Protein AF-A0A7S0BJT3-F1 (afdb_monomer_lite)

pLDDT: mean 94.34, std 5.27, range [58.47, 98.06]

Foldseek 3Di:
DLVVVLVVCVVVVDDPVVLLVQLVDPPDLSSNLSSLLNCQAPPAQLVNCVSLVVCLVFQDWDWDADPVGTDIDGSNVSSVCSNPPQDDPNDGTDDHDDPVVCCVVVSDPDDDD

Radius of gyration: 13.95 Å; chains: 1; bounding box: 34×26×37 Å

Structure (mmCIF, N/CA/C/O backbone):
data_AF-A0A7S0BJT3-F1
#
_entry.id   AF-A0A7S0BJT3-F1
#
loop_
_atom_site.group_PDB
_atom_site.id
_atom_site.type_symbol
_atom_site.label_atom_id
_atom_site.label_alt_id
_atom_site.label_comp_id
_atom_site.label_asym_id
_atom_site.label_entity_id
_atom_site.label_seq_id
_atom_site.pdbx_PDB_ins_code
_atom_site.Cartn_x
_atom_site.Cartn_y
_atom_site.Cartn_z
_atom_site.occupancy
_atom_site.B_iso_or_equiv
_atom_site.auth_seq_id
_atom_site.auth_comp_id
_atom_site.auth_asym_id
_atom_site.auth_atom_id
_atom_site.pdbx_PDB_model_num
ATOM 1 N N . PRO A 1 1 ? -14.560 -4.306 8.649 1.00 88.94 1 PRO A N 1
ATOM 2 C CA . PRO A 1 1 ? -15.069 -3.496 7.511 1.00 88.94 1 PRO A CA 1
ATOM 3 C C . PRO A 1 1 ? -14.031 -3.231 6.411 1.00 88.94 1 PRO A C 1
ATOM 5 O O . PRO A 1 1 ? -14.335 -3.506 5.260 1.00 88.94 1 PRO A O 1
ATOM 8 N N . PHE A 1 2 ? -12.822 -2.748 6.744 1.00 94.94 2 PHE A N 1
ATOM 9 C CA . PHE A 1 2 ? -11.787 -2.397 5.751 1.00 94.94 2 PHE A CA 1
ATOM 10 C C . PHE A 1 2 ? -11.454 -3.543 4.778 1.00 94.94 2 PHE A C 1
ATOM 12 O O . PHE A 1 2 ? -11.632 -3.391 3.574 1.00 94.94 2 PHE A O 1
ATOM 19 N N . LEU A 1 3 ? -11.082 -4.719 5.299 1.00 94.88 3 LEU A N 1
ATOM 20 C CA . LEU A 1 3 ? -10.783 -5.898 4.474 1.00 94.88 3 LEU A CA 1
ATOM 21 C C . LEU A 1 3 ? -11.955 -6.338 3.589 1.00 94.88 3 LEU A C 1
ATOM 23 O O . LEU A 1 3 ? -11.749 -6.749 2.453 1.00 94.88 3 LEU A O 1
ATOM 27 N N . CYS A 1 4 ? -13.194 -6.199 4.067 1.00 96.25 4 CYS A N 1
ATOM 28 C CA . CYS A 1 4 ? -14.379 -6.517 3.272 1.00 96.25 4 CYS A CA 1
ATOM 29 C C . CYS A 1 4 ? -14.515 -5.585 2.060 1.00 96.25 4 CYS A C 1
ATOM 31 O O . CYS A 1 4 ? -14.903 -6.037 0.988 1.00 96.25 4 CYS A O 1
ATOM 33 N N . LEU A 1 5 ? -14.183 -4.299 2.214 1.00 96.75 5 LEU A N 1
ATOM 34 C CA . LEU A 1 5 ? -14.187 -3.342 1.106 1.00 96.75 5 LEU A CA 1
ATOM 35 C C . LEU A 1 5 ? -13.060 -3.632 0.115 1.00 96.75 5 LEU A C 1
ATOM 37 O O . LEU A 1 5 ? -13.308 -3.609 -1.085 1.00 96.75 5 LEU A O 1
ATOM 41 N N . ALA A 1 6 ? -11.863 -3.977 0.598 1.00 96.06 6 ALA A N 1
ATOM 42 C CA . ALA A 1 6 ? -10.754 -4.377 -0.269 1.00 96.06 6 ALA A CA 1
ATOM 43 C C . ALA A 1 6 ? -11.115 -5.625 -1.089 1.00 96.06 6 ALA A C 1
ATOM 45 O O . ALA A 1 6 ? -10.977 -5.631 -2.310 1.00 96.06 6 ALA A O 1
ATOM 46 N N . LEU A 1 7 ? -11.687 -6.644 -0.436 1.00 96.56 7 LEU A N 1
ATOM 47 C CA . LEU A 1 7 ? -12.191 -7.839 -1.109 1.00 96.56 7 LEU A CA 1
ATOM 48 C C . LEU A 1 7 ? -13.296 -7.499 -2.115 1.00 96.56 7 LEU A C 1
ATOM 50 O O . LEU A 1 7 ? -13.321 -8.048 -3.214 1.00 96.56 7 LEU A O 1
ATOM 54 N N . LYS A 1 8 ? -14.197 -6.571 -1.775 1.00 97.00 8 LYS A N 1
ATOM 55 C CA . LYS A 1 8 ? -15.249 -6.145 -2.698 1.00 97.00 8 LYS A CA 1
ATOM 56 C C . LYS A 1 8 ? -14.680 -5.415 -3.914 1.00 97.00 8 LYS A C 1
ATOM 58 O O . LYS A 1 8 ? -15.155 -5.659 -5.016 1.00 97.00 8 LYS A O 1
ATOM 63 N N . MET A 1 9 ? -13.655 -4.582 -3.748 1.00 96.50 9 MET A N 1
ATOM 64 C CA . MET A 1 9 ? -12.956 -3.961 -4.876 1.00 96.50 9 MET A CA 1
ATOM 65 C C . MET A 1 9 ? -12.296 -5.010 -5.770 1.00 96.50 9 MET A C 1
ATOM 67 O O . MET A 1 9 ? -12.453 -4.939 -6.981 1.00 96.50 9 MET A O 1
ATOM 71 N N . LEU A 1 10 ? -11.647 -6.030 -5.198 1.00 96.44 10 LEU A N 1
ATOM 72 C CA . LEU A 1 10 ? -11.094 -7.147 -5.976 1.00 96.44 10 LEU A CA 1
ATOM 73 C C . LEU A 1 10 ? -12.172 -7.881 -6.785 1.00 96.44 10 LEU A C 1
ATOM 75 O O . LEU A 1 10 ? -11.952 -8.194 -7.949 1.00 96.44 10 LEU A O 1
ATOM 79 N N . GLN A 1 11 ? -13.349 -8.113 -6.196 1.00 96.88 11 GLN A N 1
ATOM 80 C CA . GLN A 1 11 ? -14.480 -8.734 -6.897 1.00 96.88 11 GLN A CA 1
ATOM 81 C C . GLN A 1 11 ? -15.049 -7.856 -8.014 1.00 96.88 11 GLN A C 1
ATOM 83 O O . GLN A 1 11 ? -15.498 -8.377 -9.028 1.00 96.88 11 GLN A O 1
ATOM 88 N N . LEU A 1 12 ? -15.097 -6.540 -7.801 1.00 96.75 12 LEU A N 1
ATOM 89 C CA . LEU A 1 12 ? -15.634 -5.591 -8.775 1.00 96.75 12 LEU A CA 1
ATOM 90 C C . LEU A 1 12 ? -14.640 -5.280 -9.895 1.00 96.75 12 LEU A C 1
ATOM 92 O O . LEU A 1 12 ? -15.079 -4.856 -10.956 1.00 96.75 12 LEU A O 1
ATOM 96 N N . SER A 1 13 ? -13.340 -5.476 -9.649 1.00 96.12 13 SER A N 1
ATOM 97 C CA . SER A 1 13 ? -12.244 -5.131 -10.558 1.00 96.12 13 SER A CA 1
ATOM 98 C C . SER A 1 13 ? -12.451 -3.745 -11.189 1.00 96.12 13 SER A C 1
ATOM 100 O O . SER A 1 13 ? -12.619 -3.636 -12.404 1.00 96.12 13 SER A O 1
ATOM 102 N N . PRO A 1 14 ? -12.533 -2.675 -10.367 1.00 95.88 14 PRO A N 1
ATOM 103 C CA . PRO A 1 14 ? -12.773 -1.339 -10.884 1.00 95.88 14 PRO A CA 1
ATOM 104 C C . PRO A 1 14 ? -11.702 -0.956 -11.899 1.00 95.88 14 PRO A C 1
ATOM 106 O O . PRO A 1 14 ? -10.539 -1.368 -11.794 1.00 95.88 14 PRO A O 1
ATOM 109 N N . GLU A 1 15 ? -12.106 -0.110 -12.842 1.00 94.62 15 GLU A N 1
ATOM 110 C CA . GLU A 1 15 ? -11.181 0.494 -13.785 1.00 94.62 15 GLU A CA 1
ATOM 111 C C . GLU A 1 15 ? -10.050 1.207 -13.050 1.00 94.62 15 GLU A C 1
ATOM 113 O O . GLU A 1 15 ? -10.197 1.738 -11.942 1.00 94.62 15 GLU A O 1
ATOM 118 N N . ARG A 1 16 ? -8.891 1.218 -13.697 1.00 90.75 16 ARG A N 1
ATOM 119 C CA . ARG A 1 16 ? -7.663 1.738 -13.112 1.00 90.75 16 ARG A CA 1
ATOM 120 C C . ARG A 1 16 ? -7.799 3.184 -12.641 1.00 90.75 16 ARG A C 1
ATOM 122 O O . ARG A 1 16 ? -7.317 3.503 -11.558 1.00 90.75 16 ARG A O 1
ATOM 129 N N . ASP A 1 17 ? -8.477 4.026 -13.410 1.00 94.12 17 ASP A N 1
ATOM 130 C CA . ASP A 1 17 ? -8.637 5.445 -13.087 1.00 94.12 17 ASP A CA 1
ATOM 131 C C . ASP A 1 17 ? -9.441 5.646 -11.799 1.00 94.12 17 ASP A C 1
ATOM 133 O O . ASP A 1 17 ? -9.115 6.518 -11.000 1.00 94.12 17 ASP A O 1
ATOM 137 N N . ILE A 1 18 ? -10.405 4.763 -11.515 1.00 94.94 18 ILE A N 1
ATOM 138 C CA . ILE A 1 18 ? -11.167 4.774 -10.259 1.00 94.94 18 ILE A CA 1
ATOM 139 C C . ILE A 1 18 ? -10.251 4.437 -9.074 1.00 94.94 18 ILE A C 1
ATOM 141 O O . ILE A 1 18 ? -10.318 5.081 -8.026 1.00 94.94 18 ILE A O 1
ATOM 145 N N . ALA A 1 19 ? -9.370 3.444 -9.224 1.00 94.00 19 ALA A N 1
ATOM 146 C CA . ALA A 1 19 ? -8.415 3.089 -8.174 1.00 94.00 19 ALA A CA 1
ATOM 147 C C . ALA A 1 19 ? -7.403 4.217 -7.905 1.00 94.00 19 ALA A C 1
ATOM 149 O O . ALA A 1 19 ? -7.058 4.474 -6.749 1.00 94.00 19 ALA A O 1
ATOM 150 N N . LEU A 1 20 ? -6.957 4.914 -8.954 1.00 95.81 20 LEU A N 1
ATOM 151 C CA . LEU A 1 20 ? -6.090 6.087 -8.824 1.00 95.81 20 LEU A CA 1
ATOM 152 C C . LEU A 1 20 ? -6.822 7.265 -8.175 1.00 95.81 20 LEU A C 1
ATOM 154 O O . LEU A 1 20 ? -6.257 7.931 -7.311 1.00 95.81 20 LEU A O 1
ATOM 158 N N . GLU A 1 21 ? -8.094 7.471 -8.509 1.00 96.88 21 GLU A N 1
ATOM 159 C CA . GLU A 1 21 ? -8.924 8.495 -7.877 1.00 96.88 21 GLU A CA 1
ATOM 160 C C . GLU A 1 21 ? -9.074 8.248 -6.372 1.00 96.88 21 GLU A C 1
ATOM 162 O O . GLU A 1 21 ? -9.045 9.189 -5.581 1.00 96.88 21 GLU A O 1
ATOM 167 N N . PHE A 1 22 ? -9.154 6.981 -5.946 1.00 96.56 22 PHE A N 1
ATOM 168 C CA . PHE A 1 22 ? -9.174 6.626 -4.524 1.00 96.56 22 PHE A CA 1
ATOM 169 C C . PHE A 1 22 ? -7.865 7.009 -3.833 1.00 96.56 22 PHE A C 1
ATOM 171 O O . PHE A 1 22 ? -7.901 7.570 -2.739 1.00 96.56 22 PHE A O 1
ATOM 178 N N . ILE A 1 23 ? -6.718 6.744 -4.467 1.00 96.94 23 ILE A N 1
ATOM 179 C CA . ILE A 1 23 ? -5.393 7.126 -3.953 1.00 96.94 23 ILE A CA 1
ATOM 180 C C . ILE A 1 23 ? -5.283 8.651 -3.816 1.00 96.94 23 ILE A C 1
ATOM 182 O O . ILE A 1 23 ? -4.813 9.158 -2.794 1.00 96.94 23 ILE A O 1
ATOM 186 N N . ASN A 1 24 ? -5.792 9.389 -4.799 1.00 95.88 24 ASN A N 1
ATOM 187 C CA . ASN A 1 24 ? -5.735 10.846 -4.817 1.00 95.88 24 ASN A CA 1
ATOM 188 C C . ASN A 1 24 ? -6.657 11.512 -3.783 1.00 95.88 24 ASN A C 1
ATOM 190 O O . ASN A 1 24 ? -6.494 12.699 -3.519 1.00 95.88 24 ASN A O 1
ATOM 194 N N . GLN A 1 25 ? -7.546 10.777 -3.101 1.00 94.75 25 GLN A N 1
ATOM 195 C CA . GLN A 1 25 ? -8.436 11.348 -2.082 1.00 94.75 25 GLN A CA 1
ATOM 196 C C . GLN A 1 25 ? -7.678 11.997 -0.910 1.00 94.75 25 GLN A C 1
ATOM 198 O O . GLN A 1 25 ? -7.181 11.330 0.003 1.00 94.75 25 GLN A O 1
ATOM 203 N N . GLU A 1 26 ? -7.655 13.329 -0.883 1.00 92.25 26 GLU A N 1
ATOM 204 C CA . GLU A 1 26 ? -6.980 14.112 0.157 1.00 92.25 26 GLU A CA 1
ATOM 205 C C . GLU A 1 26 ? -7.777 14.202 1.457 1.00 92.25 26 GLU A C 1
ATOM 207 O O . GLU A 1 26 ? -7.190 14.277 2.530 1.00 92.25 26 GLU A O 1
ATOM 212 N N . GLN A 1 27 ? -9.107 14.132 1.412 1.00 93.31 27 GLN A N 1
ATOM 213 C CA . GLN A 1 27 ? -9.940 14.281 2.614 1.00 93.31 27 GLN A CA 1
ATOM 214 C C . GLN A 1 27 ? 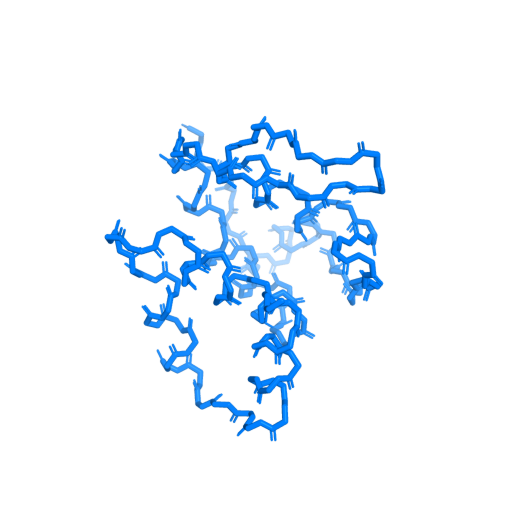-10.095 12.959 3.380 1.00 93.31 27 GLN A C 1
ATOM 216 O O . GLN A 1 27 ? -10.068 12.926 4.613 1.00 93.31 27 GLN A O 1
ATOM 221 N N . PHE A 1 28 ? -10.188 11.840 2.657 1.00 96.81 28 PHE A N 1
ATOM 222 C CA . PHE A 1 28 ? -10.535 10.537 3.221 1.00 96.81 28 PHE A CA 1
ATOM 223 C C . PHE A 1 28 ? -9.334 9.585 3.267 1.00 96.81 28 PHE A C 1
ATOM 225 O O . PHE A 1 28 ? -9.179 8.706 2.422 1.00 96.81 28 PHE A O 1
ATOM 232 N N . LYS A 1 29 ? -8.510 9.697 4.318 1.00 96.69 29 LYS A N 1
ATOM 233 C CA . LYS A 1 29 ? -7.303 8.862 4.516 1.00 96.69 29 LYS A CA 1
ATOM 234 C C . LYS A 1 29 ? -7.523 7.350 4.385 1.00 96.69 29 LYS A C 1
ATOM 236 O O . LYS A 1 29 ? -6.676 6.659 3.835 1.00 96.69 29 LYS A O 1
ATOM 241 N N . TYR A 1 30 ? -8.661 6.821 4.840 1.00 97.12 30 TYR A N 1
ATOM 242 C CA . TYR A 1 30 ? -8.945 5.385 4.715 1.00 97.12 30 TYR A CA 1
ATOM 243 C C . TYR A 1 30 ? -9.328 4.966 3.292 1.00 97.12 30 TYR A C 1
ATOM 245 O O . TYR A 1 30 ? -9.047 3.832 2.920 1.00 97.12 30 TYR A O 1
ATOM 253 N N . VAL A 1 31 ? -9.926 5.859 2.494 1.00 97.19 31 VAL A N 1
ATOM 254 C CA . VAL A 1 31 ? -10.193 5.607 1.066 1.00 97.19 31 VAL A CA 1
ATOM 255 C C . VAL A 1 31 ? -8.879 5.610 0.290 1.00 97.19 31 VAL A C 1
ATOM 257 O O . VAL A 1 31 ? -8.636 4.696 -0.491 1.00 97.19 31 VAL A O 1
ATOM 260 N N . ARG A 1 32 ? -7.986 6.556 0.603 1.00 97.75 32 ARG A N 1
ATOM 261 C CA . ARG A 1 32 ? -6.615 6.585 0.079 1.00 97.75 32 ARG A CA 1
ATOM 262 C C . ARG A 1 32 ? -5.853 5.296 0.370 1.00 97.75 32 ARG A C 1
ATOM 264 O O . ARG A 1 32 ? -5.336 4.678 -0.556 1.00 97.75 32 ARG A O 1
ATOM 271 N N . ILE A 1 33 ? -5.838 4.842 1.627 1.00 97.75 33 ILE A N 1
ATOM 272 C CA . ILE A 1 33 ? -5.190 3.571 1.998 1.00 97.75 33 ILE A CA 1
ATOM 273 C C . ILE A 1 33 ? -5.862 2.382 1.303 1.00 97.75 33 ILE A C 1
ATOM 275 O O . ILE A 1 33 ? -5.174 1.458 0.879 1.00 97.75 33 ILE A O 1
ATOM 279 N N . LEU A 1 34 ? -7.190 2.391 1.160 1.00 97.81 34 LEU A N 1
ATOM 280 C CA . LEU A 1 34 ? -7.917 1.334 0.459 1.00 97.81 34 LEU A CA 1
ATOM 281 C C . LEU A 1 34 ? -7.510 1.254 -1.021 1.00 97.81 34 LEU A C 1
ATOM 283 O O . LEU A 1 34 ? -7.241 0.161 -1.514 1.00 97.81 34 LEU A O 1
ATOM 287 N N . GLY A 1 35 ? -7.410 2.398 -1.704 1.00 97.44 35 GLY A N 1
ATOM 288 C CA . GLY A 1 35 ? -6.916 2.483 -3.080 1.00 97.44 35 GLY A CA 1
ATOM 289 C C . GLY A 1 35 ? -5.461 2.026 -3.205 1.00 97.44 35 GLY A C 1
ATOM 290 O O . GLY A 1 35 ? -5.146 1.222 -4.080 1.00 97.44 35 GLY A O 1
ATOM 291 N N . ALA A 1 36 ? -4.592 2.457 -2.286 1.00 97.88 36 ALA A N 1
ATOM 292 C CA . ALA A 1 36 ? -3.189 2.045 -2.252 1.00 97.88 36 ALA A CA 1
ATOM 293 C C . ALA A 1 36 ? -3.037 0.532 -2.024 1.00 97.88 36 ALA A C 1
ATOM 295 O O . ALA A 1 36 ? -2.257 -0.123 -2.714 1.00 97.88 36 ALA A O 1
ATOM 296 N N . PHE A 1 37 ? -3.816 -0.043 -1.102 1.00 98.06 37 PHE A N 1
ATOM 297 C CA . PHE A 1 37 ? -3.825 -1.482 -0.846 1.00 98.06 37 PHE A CA 1
ATOM 298 C C . PHE A 1 37 ? -4.357 -2.267 -2.047 1.00 98.06 37 PHE A C 1
ATOM 300 O O . PHE A 1 37 ? -3.738 -3.244 -2.454 1.00 98.06 37 PHE A O 1
ATOM 307 N N . TYR A 1 38 ? -5.449 -1.816 -2.67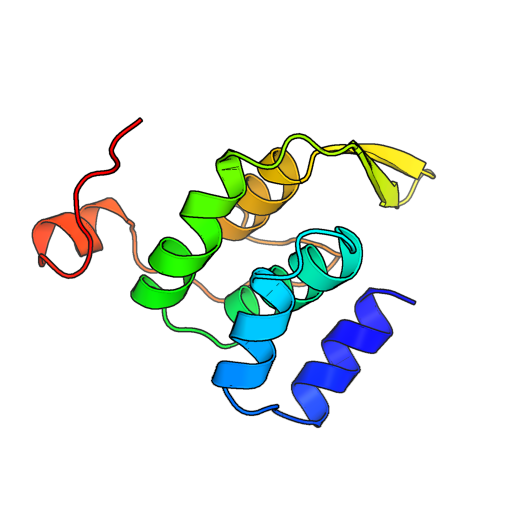0 1.00 97.75 38 TYR A N 1
ATOM 308 C CA . TYR A 1 38 ? -5.960 -2.433 -3.893 1.00 97.75 38 TYR A CA 1
ATOM 309 C C . TYR A 1 38 ? -4.911 -2.408 -5.014 1.00 97.75 38 TYR A C 1
ATOM 311 O O . TYR A 1 38 ? -4.590 -3.461 -5.565 1.00 97.75 38 TYR A O 1
ATOM 319 N N . LEU A 1 39 ? -4.305 -1.246 -5.294 1.00 97.44 39 LEU A N 1
ATOM 320 C CA . LEU A 1 39 ? -3.246 -1.123 -6.299 1.00 97.44 39 LEU A CA 1
ATOM 321 C C . LEU A 1 39 ? -2.049 -2.021 -5.968 1.00 97.44 39 LEU A C 1
ATOM 323 O O . LEU A 1 39 ? -1.484 -2.636 -6.866 1.00 97.44 39 LEU A O 1
ATOM 327 N N . ARG A 1 40 ? -1.689 -2.163 -4.689 1.00 97.62 40 ARG A N 1
ATOM 328 C CA . ARG A 1 40 ? -0.612 -3.059 -4.258 1.00 97.62 40 ARG A CA 1
ATOM 329 C C . ARG A 1 40 ? -0.896 -4.535 -4.556 1.00 97.62 40 ARG A C 1
ATOM 331 O O . ARG A 1 40 ? 0.051 -5.296 -4.767 1.00 97.62 40 ARG A O 1
ATOM 338 N N . LEU A 1 41 ? -2.163 -4.943 -4.559 1.00 96.94 41 LEU A N 1
ATOM 339 C CA . LEU A 1 41 ? -2.576 -6.322 -4.825 1.00 96.94 41 LEU A CA 1
ATOM 340 C C . LEU A 1 41 ? -2.695 -6.646 -6.320 1.00 96.94 41 LEU A C 1
ATOM 342 O O . LEU A 1 41 ? -2.500 -7.800 -6.691 1.00 96.94 41 LEU A O 1
ATOM 346 N N . VAL A 1 42 ? -3.020 -5.668 -7.172 1.00 96.19 42 VAL A N 1
ATOM 347 C CA . VAL A 1 42 ? -3.314 -5.922 -8.601 1.00 96.19 42 VAL A CA 1
ATOM 348 C C . VAL A 1 42 ? -2.351 -5.247 -9.580 1.00 96.19 42 VAL A C 1
ATOM 350 O O . VAL A 1 42 ? -2.260 -5.660 -10.733 1.00 96.19 42 VAL A O 1
ATOM 353 N N . GLY A 1 43 ? -1.655 -4.196 -9.149 1.00 95.19 43 GLY A N 1
ATOM 354 C CA . GLY A 1 43 ? -0.787 -3.378 -9.990 1.00 95.19 43 GLY A CA 1
ATOM 355 C C . GLY A 1 43 ? 0.570 -4.021 -10.258 1.00 95.19 43 GLY A C 1
ATOM 356 O O . GLY A 1 43 ? 1.069 -4.837 -9.479 1.00 95.19 43 GLY A O 1
ATOM 357 N N . ASN A 1 44 ? 1.209 -3.616 -11.357 1.00 95.25 44 ASN A N 1
ATOM 358 C CA . ASN A 1 44 ? 2.596 -4.005 -11.613 1.00 95.25 44 ASN A CA 1
ATOM 359 C C . ASN A 1 44 ? 3.565 -3.216 -10.715 1.00 95.25 44 ASN A C 1
ATOM 361 O O . ASN A 1 44 ? 3.229 -2.162 -10.176 1.00 95.25 44 ASN A O 1
ATOM 365 N N . SER A 1 45 ? 4.799 -3.706 -10.560 1.00 95.69 45 SER A N 1
ATOM 366 C CA . S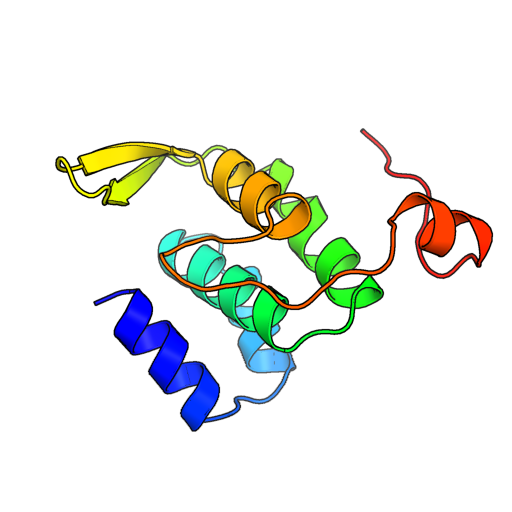ER A 1 45 ? 5.741 -3.104 -9.606 1.00 95.69 45 SER A CA 1
ATOM 367 C C . SER A 1 45 ? 6.066 -1.640 -9.905 1.00 95.69 45 SER A C 1
ATOM 369 O O . SER A 1 45 ? 6.180 -0.848 -8.977 1.00 95.69 45 SER A O 1
ATOM 371 N N . VAL A 1 46 ? 6.171 -1.261 -11.182 1.00 95.25 46 VAL A N 1
ATOM 372 C CA . VAL A 1 46 ? 6.469 0.123 -11.587 1.00 95.25 46 VAL A CA 1
ATOM 373 C C . VAL A 1 46 ? 5.361 1.071 -11.136 1.00 95.25 46 VAL A C 1
ATOM 375 O O . VAL A 1 46 ? 5.636 2.131 -10.584 1.00 95.25 46 VAL A O 1
ATOM 378 N N . GLU A 1 47 ? 4.108 0.682 -11.338 1.00 94.88 47 GL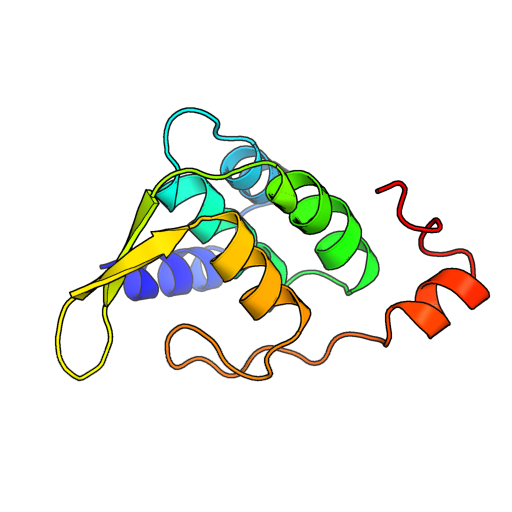U A N 1
ATOM 379 C CA . GLU A 1 47 ? 2.939 1.471 -10.951 1.00 94.88 47 GLU A CA 1
ATOM 380 C C . GLU A 1 47 ? 2.800 1.576 -9.449 1.00 94.88 47 GLU A C 1
ATOM 382 O O . GLU A 1 47 ? 2.576 2.668 -8.935 1.00 94.88 47 GLU A O 1
ATOM 387 N N . VAL A 1 48 ? 2.979 0.453 -8.755 1.00 96.81 48 VAL A N 1
ATOM 388 C CA . VAL A 1 48 ? 2.945 0.414 -7.298 1.00 96.81 48 VAL A CA 1
ATOM 389 C C . VAL A 1 48 ? 3.931 1.437 -6.739 1.00 96.81 48 VAL A C 1
ATOM 391 O O . VAL A 1 48 ? 3.508 2.328 -6.013 1.00 96.81 48 VAL A O 1
ATOM 394 N N . PHE A 1 49 ? 5.205 1.409 -7.146 1.00 96.38 49 PHE A N 1
ATOM 395 C CA . PHE A 1 49 ? 6.168 2.417 -6.690 1.00 96.38 49 PHE A CA 1
ATOM 396 C C . PHE A 1 49 ? 5.775 3.836 -7.121 1.00 96.38 49 PHE A C 1
ATOM 398 O O . PHE A 1 49 ? 5.777 4.746 -6.299 1.00 96.38 49 PHE A O 1
ATOM 405 N N . ARG A 1 50 ? 5.375 4.037 -8.382 1.00 94.69 50 ARG A N 1
ATOM 406 C CA . ARG A 1 50 ? 5.045 5.368 -8.917 1.00 94.69 50 ARG A CA 1
ATOM 407 C C . ARG A 1 50 ? 3.907 6.064 -8.166 1.00 94.69 50 ARG A C 1
ATOM 409 O O . ARG A 1 50 ? 3.968 7.278 -8.000 1.00 94.69 50 ARG A O 1
ATOM 416 N N . TYR A 1 51 ? 2.870 5.330 -7.770 1.00 96.12 51 TYR A N 1
ATOM 417 C CA . TYR A 1 51 ? 1.680 5.914 -7.144 1.00 96.12 51 TYR A CA 1
ATOM 418 C C . TYR A 1 51 ? 1.695 5.848 -5.617 1.00 96.12 51 TYR A C 1
ATOM 420 O O . TYR A 1 51 ? 1.051 6.682 -4.986 1.00 96.12 51 TYR A O 1
ATOM 428 N N . LEU A 1 52 ? 2.410 4.894 -5.010 1.00 96.50 52 LEU A N 1
ATOM 429 C CA . LEU A 1 52 ? 2.493 4.807 -3.551 1.00 96.50 52 LEU A CA 1
ATOM 430 C C . LEU A 1 52 ? 3.608 5.688 -2.982 1.00 96.50 52 LEU A C 1
ATOM 432 O O . LEU A 1 52 ? 3.404 6.263 -1.923 1.00 96.50 52 LEU A O 1
ATOM 436 N N . GLU A 1 53 ? 4.752 5.853 -3.655 1.00 94.81 53 GLU A N 1
ATOM 437 C CA . GLU A 1 53 ? 5.860 6.664 -3.116 1.00 94.81 53 GLU A CA 1
ATOM 438 C C . GLU A 1 53 ? 5.481 8.118 -2.770 1.00 94.81 53 GLU A C 1
ATOM 440 O O . GLU A 1 53 ? 5.906 8.581 -1.712 1.00 94.81 53 GLU A O 1
ATOM 445 N N . PRO A 1 54 ? 4.661 8.841 -3.560 1.00 95.12 54 PRO A N 1
ATOM 446 C CA . PRO A 1 54 ? 4.219 10.189 -3.188 1.00 95.12 54 PRO A CA 1
ATOM 447 C C . PRO A 1 54 ? 3.432 10.242 -1.871 1.00 95.12 54 PRO A C 1
ATOM 449 O O . PRO A 1 54 ? 3.385 11.270 -1.206 1.00 95.12 54 PRO A O 1
ATOM 452 N N . LEU A 1 55 ? 2.824 9.127 -1.457 1.00 96.31 55 LEU A N 1
ATOM 453 C CA . LEU A 1 55 ? 2.045 9.059 -0.223 1.00 96.31 55 LEU A CA 1
ATOM 454 C C . LEU A 1 55 ? 2.921 9.015 1.040 1.00 96.31 55 LEU A C 1
ATOM 456 O O . LEU A 1 55 ? 2.376 9.076 2.140 1.00 96.31 55 LEU A O 1
ATOM 460 N N . TYR A 1 56 ? 4.253 8.961 0.908 1.00 95.94 56 TYR A N 1
ATOM 461 C CA . TYR A 1 56 ? 5.171 9.168 2.034 1.00 95.94 56 TYR A CA 1
ATOM 462 C C . TYR A 1 56 ? 5.066 10.567 2.656 1.00 95.94 56 TYR A C 1
ATOM 464 O O . TYR A 1 56 ? 5.507 10.758 3.783 1.00 95.94 56 TYR A O 1
ATOM 472 N N . GLU A 1 57 ? 4.478 11.535 1.953 1.00 95.19 57 GLU A N 1
ATOM 473 C CA . GLU A 1 57 ? 4.235 12.884 2.481 1.00 95.19 57 GLU A CA 1
ATOM 474 C C . GLU A 1 57 ? 2.956 12.966 3.342 1.00 95.19 57 GLU A C 1
ATOM 476 O O . GLU A 1 57 ? 2.639 14.010 3.917 1.00 95.19 57 GLU A O 1
ATOM 481 N N . ASP A 1 58 ? 2.190 11.874 3.443 1.00 96.31 58 ASP A N 1
ATOM 482 C CA . ASP A 1 58 ? 0.950 11.820 4.210 1.00 96.31 58 ASP A CA 1
ATOM 483 C C . ASP A 1 58 ? 1.201 11.352 5.653 1.00 96.31 58 ASP A C 1
ATOM 485 O O . ASP A 1 58 ? 1.232 10.162 5.957 1.00 96.31 58 ASP A O 1
ATOM 489 N N . PHE A 1 59 ? 1.314 12.304 6.580 1.00 97.19 59 PHE A N 1
ATOM 490 C CA . PHE A 1 59 ? 1.566 12.030 8.006 1.00 97.19 59 PHE A CA 1
ATOM 491 C C . PHE A 1 59 ? 0.287 11.948 8.851 1.00 97.19 59 PHE A C 1
ATOM 493 O O . PHE A 1 59 ? 0.295 12.155 10.070 1.00 97.19 59 PHE A O 1
ATOM 500 N N . ARG A 1 60 ? -0.877 11.717 8.233 1.00 97.88 60 ARG A N 1
ATOM 501 C CA . ARG A 1 60 ? -2.140 11.686 8.981 1.00 97.88 60 ARG A CA 1
ATOM 502 C C . ARG A 1 60 ? -2.217 10.436 9.853 1.00 97.88 60 ARG A C 1
ATOM 504 O O . ARG A 1 60 ? -2.057 9.315 9.389 1.00 97.88 60 ARG A O 1
ATOM 511 N N . LYS A 1 61 ? -2.594 10.623 11.118 1.00 98.00 61 LYS A N 1
ATOM 512 C CA . LYS A 1 61 ? -2.841 9.517 12.055 1.00 98.00 61 LYS A CA 1
ATOM 513 C C . LYS A 1 61 ? -4.003 8.642 11.598 1.00 98.00 61 LYS A C 1
ATOM 515 O O . LYS A 1 61 ? -5.074 9.155 11.256 1.00 98.00 61 LYS A O 1
ATOM 520 N N . ILE A 1 62 ? -3.844 7.334 11.692 1.00 96.94 62 ILE A N 1
ATOM 521 C CA . ILE A 1 62 ? -4.863 6.322 11.437 1.00 96.94 62 ILE A CA 1
ATOM 522 C C . ILE A 1 62 ? -4.987 5.386 12.632 1.00 96.94 62 ILE A C 1
ATOM 524 O O . ILE A 1 62 ? -4.052 5.194 13.404 1.00 96.94 62 ILE A O 1
ATOM 528 N N . ARG A 1 63 ? -6.168 4.791 12.778 1.00 96.31 63 ARG A N 1
ATOM 529 C CA . ARG A 1 63 ? -6.423 3.768 13.783 1.00 96.31 63 ARG A CA 1
ATOM 530 C C . ARG A 1 63 ? -6.203 2.405 13.136 1.00 96.31 63 ARG A C 1
ATOM 532 O O . ARG A 1 63 ? -7.029 1.966 12.337 1.00 96.31 63 ARG A O 1
ATOM 539 N N . PHE A 1 64 ? -5.097 1.757 13.471 1.00 95.06 64 PHE A N 1
ATOM 540 C CA . PHE A 1 64 ? -4.763 0.421 12.993 1.00 95.06 64 PHE A CA 1
ATOM 541 C C . PHE A 1 64 ? -5.278 -0.620 13.987 1.00 95.06 64 PHE A C 1
ATOM 543 O O . PHE A 1 64 ? -5.209 -0.410 15.197 1.00 95.06 64 PHE A O 1
ATOM 550 N N . ARG A 1 65 ? -5.848 -1.721 13.490 1.00 93.12 65 ARG A N 1
ATOM 551 C CA . ARG A 1 65 ? -6.328 -2.820 14.333 1.00 93.12 65 ARG A CA 1
ATOM 552 C C . ARG A 1 65 ? -5.327 -3.967 14.269 1.00 93.12 65 ARG A C 1
ATOM 554 O O . ARG A 1 65 ? -5.167 -4.553 13.205 1.00 93.12 65 ARG A O 1
ATOM 561 N N . ASN A 1 66 ? -4.725 -4.282 15.408 1.00 89.31 66 ASN A N 1
ATOM 562 C CA . ASN A 1 66 ? -3.936 -5.491 15.625 1.00 89.31 66 ASN A CA 1
ATOM 563 C C . ASN A 1 66 ? -4.807 -6.581 16.260 1.00 89.31 66 ASN A C 1
ATOM 565 O O . ASN A 1 66 ? -5.975 -6.354 16.597 1.00 89.31 66 ASN A O 1
ATOM 569 N N . HIS A 1 67 ? -4.208 -7.752 16.474 1.00 86.94 67 HIS A N 1
ATOM 570 C CA . HIS A 1 67 ? -4.807 -8.825 17.262 1.00 86.94 67 HIS A CA 1
ATOM 571 C C . HIS A 1 67 ? -5.188 -8.355 18.682 1.00 86.94 67 HIS A C 1
ATOM 573 O O . HIS A 1 67 ? -6.289 -8.636 19.152 1.00 86.94 67 HIS A O 1
ATOM 579 N N . ASP A 1 68 ? -4.330 -7.548 19.316 1.00 89.69 68 ASP A N 1
ATOM 580 C CA . ASP A 1 68 ? -4.475 -7.151 20.726 1.00 89.69 68 ASP A CA 1
ATOM 581 C C . ASP A 1 68 ? -5.302 -5.873 20.944 1.00 89.69 68 ASP A C 1
ATOM 583 O O . ASP A 1 68 ? -5.521 -5.446 22.077 1.00 89.69 68 ASP A O 1
ATOM 587 N N . GLY A 1 69 ? -5.785 -5.238 19.871 1.00 92.06 69 GLY A N 1
ATOM 588 C CA . GLY A 1 69 ? -6.612 -4.038 19.970 1.00 92.06 69 GLY A CA 1
ATOM 589 C C . GLY A 1 69 ? -6.335 -3.015 18.880 1.00 92.06 69 GLY A C 1
ATOM 590 O O . GLY A 1 69 ? -6.141 -3.354 17.714 1.00 92.06 69 GLY A O 1
ATOM 591 N N . PHE A 1 70 ? -6.377 -1.736 19.251 1.00 94.19 70 PHE A N 1
ATOM 592 C CA . PHE A 1 70 ? -6.162 -0.632 18.324 1.00 94.19 70 PHE A CA 1
ATOM 593 C C . PHE A 1 70 ? -4.946 0.191 18.715 1.00 94.19 70 PHE A C 1
ATOM 595 O O . PHE A 1 70 ? -4.819 0.601 19.865 1.00 94.19 70 PHE A O 1
ATOM 602 N N . GLU A 1 71 ? -4.127 0.504 17.723 1.00 95.31 71 GLU A N 1
ATOM 603 C CA . GLU A 1 71 ? -2.980 1.392 17.849 1.00 95.31 71 GLU A CA 1
ATOM 604 C C . GLU A 1 71 ? -3.103 2.569 16.879 1.00 95.31 71 GLU A C 1
ATOM 606 O O . GLU A 1 71 ? -3.881 2.543 15.916 1.00 95.31 71 GLU A O 1
ATOM 611 N N . ILE A 1 72 ? -2.351 3.630 17.157 1.00 96.81 72 ILE A N 1
ATOM 612 C CA . ILE A 1 72 ? -2.226 4.765 16.250 1.00 96.81 72 ILE A CA 1
ATOM 613 C C . ILE A 1 72 ? -0.994 4.523 15.386 1.00 96.81 72 ILE A C 1
ATOM 615 O O . ILE A 1 72 ? 0.095 4.335 15.916 1.00 96.81 72 ILE A O 1
ATOM 619 N N . LYS A 1 73 ? -1.194 4.562 14.072 1.00 96.94 73 LYS A N 1
ATOM 620 C CA . LYS A 1 73 ? -0.140 4.577 13.051 1.00 96.94 73 LYS A CA 1
ATOM 621 C C . LYS A 1 73 ? -0.302 5.804 12.166 1.00 96.94 73 LYS A C 1
ATOM 623 O O . LYS A 1 73 ? -1.279 6.545 12.320 1.00 96.94 73 LYS A O 1
ATOM 628 N N . HIS A 1 74 ? 0.601 6.000 11.224 1.00 97.88 74 HIS A N 1
ATOM 629 C CA . HIS A 1 74 ? 0.515 7.057 10.218 1.00 97.88 74 HIS A CA 1
ATOM 630 C C . HIS A 1 74 ? 0.329 6.473 8.808 1.00 97.88 74 HIS A C 1
ATOM 632 O O . HIS A 1 74 ? 0.447 5.262 8.609 1.00 97.88 74 HIS A O 1
ATOM 638 N N . VAL A 1 75 ? -0.094 7.297 7.843 1.00 97.69 75 VAL A N 1
ATOM 639 C CA . VAL A 1 75 ? -0.344 6.817 6.473 1.00 97.69 75 VAL A CA 1
ATOM 640 C C . VAL A 1 75 ? 0.975 6.407 5.819 1.00 97.69 75 VAL A C 1
ATOM 642 O O . VAL A 1 75 ? 1.057 5.283 5.336 1.00 97.69 75 VAL A O 1
ATOM 645 N N . ASP A 1 76 ? 1.999 7.252 5.863 1.00 97.44 76 ASP A N 1
ATOM 646 C CA . ASP A 1 76 ? 3.369 6.971 5.414 1.00 97.44 76 ASP A CA 1
ATOM 647 C C . ASP A 1 76 ? 3.923 5.633 5.938 1.00 97.44 76 ASP A C 1
ATOM 649 O O . ASP A 1 76 ? 4.439 4.839 5.151 1.00 97.44 76 ASP A O 1
ATOM 653 N N . GLU A 1 77 ? 3.719 5.317 7.220 1.00 97.75 77 GLU A N 1
ATOM 654 C CA . GLU A 1 77 ? 4.103 4.021 7.806 1.00 97.75 77 GLU A CA 1
ATOM 655 C C . GLU A 1 77 ? 3.379 2.840 7.130 1.00 97.75 77 GLU A C 1
ATOM 657 O O . GLU A 1 77 ? 3.966 1.787 6.887 1.00 97.75 77 GLU A O 1
ATOM 662 N N . ILE A 1 78 ? 2.092 2.983 6.796 1.00 97.56 78 ILE A N 1
ATOM 663 C CA . ILE A 1 78 ? 1.348 1.942 6.066 1.00 97.56 78 ILE A CA 1
ATOM 664 C C . ILE A 1 78 ? 1.844 1.803 4.635 1.00 97.56 78 ILE A C 1
ATOM 666 O O . ILE A 1 78 ? 1.933 0.686 4.126 1.00 97.56 78 ILE A O 1
ATOM 670 N N . ILE A 1 79 ? 2.164 2.916 3.983 1.00 97.75 79 ILE A N 1
ATOM 671 C CA . ILE A 1 79 ? 2.704 2.913 2.626 1.00 97.75 79 ILE A CA 1
ATOM 672 C C . ILE A 1 79 ? 4.068 2.225 2.593 1.00 97.75 79 ILE A C 1
ATOM 674 O O . ILE A 1 79 ? 4.317 1.417 1.700 1.00 97.75 79 ILE A O 1
ATOM 678 N N . GLU A 1 80 ? 4.912 2.464 3.596 1.00 97.06 80 GLU A N 1
ATOM 679 C CA . GLU A 1 80 ? 6.170 1.742 3.759 1.00 97.06 80 GLU A CA 1
ATOM 680 C C . GLU A 1 80 ? 5.939 0.233 3.839 1.00 97.06 80 GLU A C 1
ATOM 682 O O . GLU A 1 80 ? 6.508 -0.526 3.054 1.00 97.06 80 GLU A O 1
ATOM 687 N N . LYS A 1 81 ? 5.032 -0.196 4.720 1.00 97.00 81 LYS A N 1
ATOM 688 C CA . LYS A 1 81 ? 4.687 -1.612 4.873 1.00 97.00 81 LYS A CA 1
ATOM 689 C C . LYS A 1 81 ? 4.152 -2.225 3.587 1.00 97.00 81 LYS A C 1
ATOM 691 O O . LYS A 1 81 ? 4.525 -3.338 3.240 1.00 97.00 81 LYS A O 1
ATOM 696 N N . LEU A 1 82 ? 3.326 -1.498 2.833 1.00 97.31 82 LEU A N 1
ATOM 697 C CA . LEU A 1 82 ? 2.847 -1.967 1.533 1.00 97.31 82 LEU A CA 1
ATOM 698 C C . LEU A 1 82 ? 3.995 -2.204 0.544 1.00 97.31 82 LEU A C 1
ATOM 700 O O . LEU A 1 82 ? 3.918 -3.142 -0.245 1.00 97.31 82 LEU A O 1
ATOM 704 N N . LEU A 1 83 ? 5.035 -1.371 0.545 1.00 96.38 83 LEU A N 1
ATOM 705 C CA . LEU A 1 83 ? 6.133 -1.472 -0.418 1.00 96.38 83 LEU A CA 1
ATOM 706 C C . LEU A 1 83 ? 7.183 -2.522 -0.038 1.00 96.38 83 LEU A C 1
ATOM 708 O O . LEU A 1 83 ? 7.768 -3.127 -0.940 1.00 96.38 83 LEU A O 1
ATOM 712 N N . TRP A 1 84 ? 7.414 -2.741 1.257 1.00 95.50 84 TRP A N 1
ATOM 713 C CA . TRP A 1 84 ? 8.579 -3.494 1.732 1.00 95.50 84 TRP A CA 1
ATOM 714 C C . TRP A 1 84 ? 8.257 -4.770 2.517 1.00 95.50 84 TRP A C 1
ATOM 716 O O . TRP A 1 84 ? 9.095 -5.672 2.521 1.00 95.50 84 TRP A O 1
ATOM 726 N N . ASP A 1 85 ? 7.069 -4.893 3.118 1.00 96.50 85 ASP A N 1
ATOM 727 C CA . ASP A 1 85 ? 6.689 -6.099 3.863 1.00 96.50 85 ASP A CA 1
ATOM 728 C C . ASP A 1 85 ? 6.099 -7.176 2.924 1.00 96.50 85 ASP A C 1
ATOM 730 O O . ASP A 1 85 ? 5.593 -6.903 1.830 1.00 96.50 85 ASP A O 1
ATOM 734 N N . GLU A 1 86 ? 6.155 -8.440 3.355 1.00 95.88 86 GLU A N 1
ATOM 735 C CA . GLU A 1 86 ? 5.573 -9.574 2.617 1.00 95.88 86 GLU A CA 1
ATOM 736 C C . GLU A 1 86 ? 4.075 -9.767 2.886 1.00 95.88 86 GLU A C 1
ATOM 738 O O . GLU A 1 86 ? 3.363 -10.401 2.099 1.00 95.88 86 GLU A O 1
ATOM 743 N N . ASP A 1 87 ? 3.587 -9.241 4.004 1.00 95.44 87 ASP A N 1
ATOM 744 C CA . ASP A 1 87 ? 2.193 -9.300 4.410 1.00 95.44 87 ASP A CA 1
ATOM 745 C C . ASP A 1 87 ? 1.747 -8.007 5.080 1.00 95.44 87 ASP A C 1
ATOM 747 O O . ASP A 1 87 ? 2.503 -7.326 5.769 1.00 95.44 87 ASP A O 1
ATOM 751 N N . LEU A 1 88 ? 0.482 -7.669 4.848 1.00 94.69 88 LEU A N 1
ATOM 752 C CA . LEU A 1 88 ? -0.194 -6.577 5.526 1.00 94.69 88 LEU A CA 1
ATOM 753 C C . LEU A 1 88 ? -1.695 -6.857 5.567 1.00 94.69 88 LEU A C 1
ATOM 755 O O . LEU A 1 88 ? -2.250 -7.435 4.633 1.00 94.69 88 LEU A O 1
ATOM 759 N N . PHE A 1 89 ? -2.358 -6.430 6.644 1.00 93.31 89 PHE A N 1
ATOM 760 C CA . PHE A 1 89 ? -3.788 -6.670 6.866 1.00 93.31 89 PHE A CA 1
ATOM 761 C C . PHE A 1 89 ? -4.158 -8.161 6.733 1.00 93.31 89 PHE A C 1
ATOM 763 O O . PHE A 1 89 ? -5.107 -8.514 6.033 1.00 93.31 89 PHE A O 1
ATOM 770 N N . ASP A 1 90 ? -3.356 -9.039 7.343 1.00 90.94 90 ASP A N 1
ATOM 771 C CA . ASP A 1 90 ? -3.518 -10.502 7.296 1.00 90.94 90 ASP A CA 1
ATOM 772 C C . ASP A 1 90 ? -3.551 -11.086 5.869 1.00 90.94 90 ASP A C 1
ATOM 774 O O . ASP A 1 90 ? -4.070 -12.175 5.630 1.00 90.94 90 ASP A O 1
ATOM 778 N N . THR A 1 91 ? -2.999 -10.355 4.896 1.00 93.31 91 THR A N 1
ATOM 779 C CA . THR A 1 91 ? -2.979 -10.729 3.481 1.00 93.31 91 THR A CA 1
ATOM 780 C C . THR A 1 91 ? -1.541 -10.791 2.987 1.00 93.31 91 THR A C 1
ATOM 782 O O . THR A 1 91 ? -0.786 -9.828 3.126 1.00 93.31 91 THR A O 1
ATOM 785 N N . LYS A 1 92 ? -1.162 -11.914 2.366 1.00 96.44 92 LYS A N 1
ATOM 786 C CA . LYS A 1 92 ? 0.131 -12.044 1.683 1.00 96.44 92 LYS A CA 1
ATOM 787 C C . LYS A 1 92 ? 0.135 -11.187 0.423 1.00 96.44 92 LYS A C 1
ATOM 789 O O . LYS A 1 92 ? -0.743 -11.323 -0.429 1.00 96.44 92 LYS A O 1
ATOM 794 N N . LEU A 1 93 ? 1.120 -10.305 0.312 1.00 97.00 93 LEU A N 1
ATOM 795 C CA . LEU A 1 93 ? 1.221 -9.370 -0.796 1.00 97.00 93 LEU A CA 1
ATOM 796 C C . LEU A 1 93 ? 1.920 -10.029 -2.002 1.00 97.00 93 LEU A C 1
ATOM 798 O O . LEU A 1 93 ? 2.883 -10.781 -1.823 1.00 97.00 93 LEU A O 1
ATOM 802 N N . PRO A 1 94 ? 1.497 -9.737 -3.248 1.00 96.56 94 PRO A N 1
ATOM 803 C CA . PRO A 1 94 ? 2.211 -10.191 -4.441 1.00 96.56 94 PRO A CA 1
ATOM 804 C C . PRO A 1 94 ? 3.664 -9.714 -4.439 1.00 96.56 94 PRO A C 1
ATOM 806 O O . PRO A 1 94 ? 3.956 -8.610 -3.979 1.00 96.56 94 PRO A O 1
ATOM 809 N N . ARG A 1 95 ? 4.591 -10.507 -4.977 1.00 95.44 95 ARG A N 1
ATOM 810 C CA . ARG A 1 95 ? 6.007 -10.115 -5.017 1.00 95.44 95 ARG A CA 1
ATOM 811 C C . ARG A 1 95 ? 6.212 -8.897 -5.915 1.00 95.44 95 ARG A C 1
ATOM 813 O O . ARG A 1 95 ? 5.742 -8.877 -7.050 1.00 95.44 95 ARG A O 1
ATOM 820 N N . LEU A 1 96 ? 6.957 -7.914 -5.418 1.00 95.25 96 LEU A N 1
ATOM 821 C CA . LEU A 1 96 ? 7.427 -6.790 -6.220 1.00 95.25 96 LEU A CA 1
ATOM 822 C C . LEU A 1 96 ? 8.822 -7.082 -6.770 1.00 95.25 96 LEU A C 1
ATOM 824 O O . LEU A 1 96 ? 9.652 -7.707 -6.107 1.00 95.25 96 LEU A O 1
ATOM 828 N N . ALA A 1 97 ? 9.092 -6.602 -7.981 1.00 94.25 97 ALA A N 1
ATOM 829 C CA . ALA A 1 97 ? 10.454 -6.529 -8.482 1.00 94.25 97 ALA A CA 1
ATOM 830 C C . ALA A 1 97 ? 11.276 -5.576 -7.604 1.00 94.25 97 ALA A C 1
ATOM 832 O O . ALA A 1 97 ? 10.778 -4.539 -7.158 1.00 94.25 97 ALA A O 1
ATOM 833 N N . ASN A 1 98 ? 12.546 -5.917 -7.373 1.00 92.50 98 ASN A N 1
ATOM 834 C CA . ASN A 1 98 ? 13.427 -5.087 -6.562 1.00 92.50 98 ASN A CA 1
ATOM 835 C C . ASN A 1 98 ? 13.540 -3.686 -7.178 1.00 92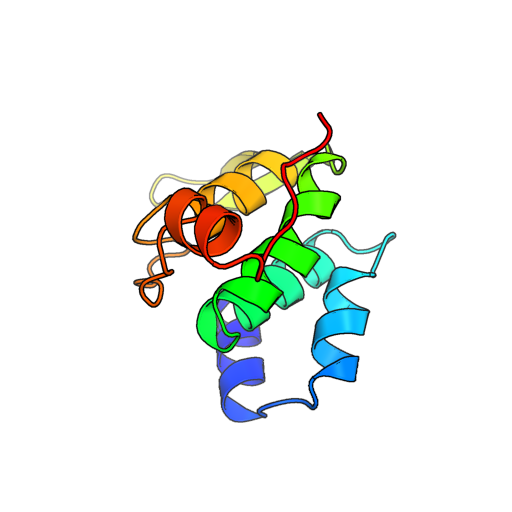.50 98 ASN A C 1
ATOM 837 O O . ASN A 1 98 ? 13.863 -3.537 -8.362 1.00 92.50 98 ASN A O 1
ATOM 841 N N . ARG A 1 99 ? 13.311 -2.654 -6.361 1.00 91.56 99 ARG A N 1
ATOM 842 C CA . ARG A 1 99 ? 13.361 -1.257 -6.794 1.00 91.56 99 ARG A CA 1
ATOM 843 C C . ARG A 1 99 ? 14.686 -0.915 -7.480 1.00 91.56 99 ARG A C 1
ATOM 845 O O . ARG A 1 99 ? 14.680 -0.245 -8.506 1.00 91.56 99 ARG A O 1
ATOM 852 N N . THR A 1 100 ? 15.816 -1.407 -6.972 1.00 91.75 100 THR A N 1
ATOM 853 C CA . THR A 1 100 ? 17.147 -1.162 -7.557 1.00 91.75 100 THR A CA 1
ATOM 854 C C . THR A 1 100 ? 17.252 -1.704 -8.981 1.00 91.75 100 THR A C 1
ATOM 856 O O . THR A 1 100 ? 17.825 -1.050 -9.852 1.00 91.75 100 THR A O 1
ATOM 859 N N . THR A 1 101 ? 16.642 -2.862 -9.244 1.00 92.94 101 THR A N 1
ATOM 860 C CA . THR A 1 101 ? 16.558 -3.442 -10.589 1.00 92.94 101 THR A CA 1
ATOM 861 C C . THR A 1 101 ? 15.687 -2.586 -11.506 1.00 92.94 101 THR A C 1
ATOM 863 O O . THR A 1 101 ? 16.068 -2.327 -12.639 1.00 92.94 101 THR A O 1
ATOM 866 N N . LEU A 1 102 ? 14.552 -2.078 -11.020 1.00 91.88 102 LEU A N 1
ATOM 867 C CA . LEU A 1 102 ? 13.678 -1.201 -11.813 1.00 91.88 102 LEU A CA 1
ATOM 868 C C . LEU A 1 102 ? 14.339 0.145 -12.161 1.00 91.88 102 LEU A C 1
ATOM 870 O O . LEU A 1 102 ? 14.068 0.722 -13.215 1.00 91.88 102 LEU A O 1
ATOM 874 N N . ILE A 1 103 ? 15.231 0.645 -11.300 1.00 91.50 103 ILE A N 1
ATOM 875 C CA . ILE A 1 103 ? 16.048 1.831 -11.592 1.00 91.50 103 ILE A CA 1
ATOM 876 C C . ILE A 1 103 ? 17.098 1.508 -12.658 1.00 91.50 103 ILE A C 1
ATOM 878 O O . ILE A 1 103 ? 17.283 2.288 -13.593 1.00 91.50 103 ILE A O 1
ATOM 882 N N . SER A 1 104 ? 17.794 0.371 -12.537 1.00 92.00 104 SER A N 1
ATOM 883 C CA . SER A 1 104 ? 18.849 0.000 -13.488 1.00 92.00 104 SER A CA 1
ATOM 884 C C . SER A 1 104 ? 18.292 -0.254 -14.891 1.00 92.00 104 SER A C 1
ATOM 886 O O . SER A 1 104 ? 18.920 0.136 -15.875 1.00 92.00 104 SER A O 1
ATOM 888 N N . TH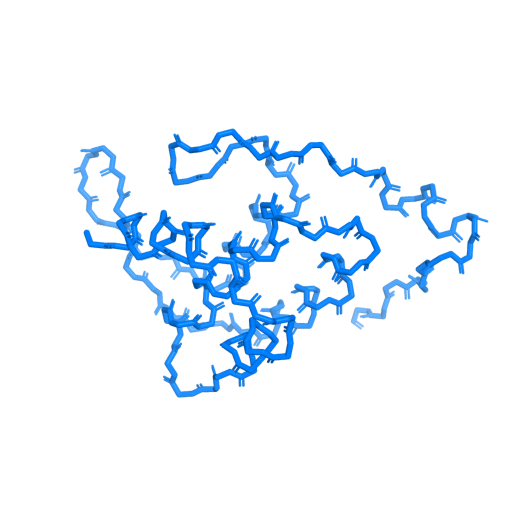R A 1 105 ? 17.077 -0.800 -14.991 1.00 93.06 105 THR A N 1
ATOM 889 C CA . THR A 1 105 ? 16.345 -0.977 -16.256 1.00 93.06 105 THR A CA 1
ATOM 890 C C . THR A 1 105 ? 15.656 0.295 -16.758 1.00 93.06 105 THR A C 1
ATOM 892 O O . THR A 1 105 ? 14.995 0.252 -17.795 1.00 93.06 105 THR A O 1
ATOM 895 N N . ARG A 1 106 ? 15.820 1.437 -16.069 1.00 88.38 106 ARG A N 1
ATOM 896 C CA . ARG A 1 106 ? 15.211 2.744 -16.393 1.00 88.38 106 ARG A CA 1
ATOM 897 C C . ARG A 1 106 ? 13.677 2.749 -16.409 1.00 88.38 106 ARG A C 1
ATOM 899 O O . ARG A 1 106 ? 13.072 3.614 -17.035 1.00 88.38 106 ARG A O 1
ATOM 906 N N . GLN A 1 107 ? 13.046 1.810 -15.711 1.00 88.75 107 GLN A N 1
ATOM 907 C CA . GLN A 1 107 ? 11.591 1.776 -15.547 1.00 88.75 107 GLN A CA 1
ATOM 908 C C . GLN A 1 107 ? 11.117 2.687 -14.409 1.00 88.75 107 GLN A C 1
ATOM 910 O O . GLN A 1 107 ? 9.980 3.152 -14.433 1.00 88.75 107 GLN A O 1
ATOM 915 N N . LEU A 1 108 ? 11.989 2.971 -13.436 1.00 89.25 108 LEU A N 1
ATOM 916 C CA . LEU A 1 108 ? 11.744 3.934 -12.364 1.00 89.25 108 LEU A CA 1
ATOM 917 C C . LEU A 1 108 ? 12.887 4.950 -12.244 1.00 89.25 108 LEU A C 1
ATOM 919 O O . LEU A 1 108 ? 14.057 4.581 -12.374 1.00 89.25 108 LEU A O 1
ATOM 923 N N . PRO A 1 109 ? 12.581 6.224 -11.941 1.00 86.25 109 PRO A N 1
ATOM 924 C CA . PRO A 1 109 ? 13.605 7.198 -11.602 1.00 86.25 109 PRO A CA 1
ATOM 925 C C . PRO A 1 109 ? 14.224 6.907 -10.224 1.00 86.25 109 PRO A C 1
ATOM 927 O O . PRO A 1 109 ? 13.662 6.210 -9.365 1.00 86.25 109 PRO A O 1
ATOM 930 N N . LYS A 1 110 ? 15.408 7.485 -9.988 1.00 84.19 110 LYS A N 1
ATOM 931 C CA . LYS A 1 110 ? 15.938 7.595 -8.624 1.00 84.19 110 LYS A CA 1
ATOM 932 C C . LYS A 1 110 ? 14.961 8.426 -7.793 1.00 84.19 110 LYS A C 1
ATOM 934 O O . LYS A 1 110 ? 14.437 9.422 -8.285 1.00 84.19 110 LYS A O 1
ATOM 939 N N . ARG A 1 111 ? 14.717 7.998 -6.554 1.00 77.31 111 ARG A N 1
ATOM 940 C CA . ARG A 1 111 ? 13.885 8.754 -5.619 1.00 77.31 111 ARG A CA 1
ATOM 941 C C . ARG A 1 111 ? 14.545 10.108 -5.357 1.00 77.31 111 ARG A C 1
ATOM 943 O O . ARG A 1 111 ? 15.753 10.157 -5.126 1.00 77.31 111 ARG A O 1
ATOM 950 N N . VAL A 1 112 ? 13.754 11.170 -5.418 1.00 68.75 112 VAL A N 1
ATOM 951 C CA . VAL A 1 112 ? 14.123 12.475 -4.871 1.00 68.75 112 VAL A CA 1
ATOM 952 C C . VAL A 1 112 ? 13.538 12.488 -3.463 1.00 68.75 112 VAL A C 1
ATOM 954 O O . VAL A 1 112 ? 12.339 12.251 -3.315 1.00 68.75 112 VAL A O 1
ATOM 957 N N . SER A 1 113 ? 14.404 12.591 -2.458 1.00 58.47 113 SER A N 1
ATOM 958 C CA . SER A 1 113 ? 14.009 12.678 -1.048 1.00 58.47 113 SER A CA 1
ATOM 959 C C . SER A 1 113 ? 13.735 14.117 -0.649 1.00 58.47 113 SER A C 1
ATOM 961 O O . SER A 1 113 ? 14.426 15.002 -1.205 1.00 58.47 113 SER A O 1
#

Secondary structure (DSSP, 8-state):
-HHHHHHHHHHH---HHHHHHHHH-SS-HHHHHHHHHHHHHHS-HHHHHHHHGGGGG---EEEEEETTEEEEEEHHHHHHHHHH-SEETTEEPPPPPPHHHHHHTTSSPPPP-

Organism: NCBI:txid101924

Sequence (113 aa):
PFLCLALKMLQLSPERDIALEFINQEQFKYVRILGAFYLRLVGNSVEVFRYLEPLYEDFRKIRFRNHDGFEIKHVDEIIEKLLWDEDLFDTKLPRLANRTTLISTRQLPKRVS

InterPro domains:
  IPR005037 Pre-mRNA-splicing factor 38 [PF03371] (1-102)
  IPR005037 Pre-mRNA-splicing factor 38 [PTHR23142] (1-107)